Protein AF-0000000070552544 (afdb_homodimer)

Radius of gyration: 16.35 Å; Cα contacts (8 Å, |Δi|>4): 207; chains: 2; bounding box: 35×42×33 Å

Organism: Lachnospira eligens (strain ATCC 27750 / DSM 3376 / VPI C15-48 / C15-B4) (NCBI:txid515620)

Foldseek 3Di:
DDDDDDPVNVVVVVVVVVVVCVVCVPVVVVVCVDPVVHDDQQDKDKDWDDDVPDDIDIDMDGDHPVNSVVVVVVVVVVD/DDDDDDPVRVVVVVVVVVVVCVVCVPVVVVVCVDPVVHDDQQDKDKDWDDDVPDDIDIDMDGDHPVNSVVVVVVVVVVD

pLDDT: mean 87.69, std 12.43, range [42.19, 98.31]

Solvent-accessible surface area (backbone atoms only — not comparable to full-atom values): 8676 Å² total; per-residue (Å²): 112,63,47,65,43,52,63,67,54,48,52,51,48,54,50,39,49,50,51,47,43,72,74,35,49,68,40,49,53,50,51,45,56,51,54,71,76,44,82,46,66,56,18,35,42,36,43,35,41,28,46,76,94,49,76,70,47,72,48,58,46,69,40,43,64,68,52,52,52,40,52,52,50,54,54,59,62,72,104,112,61,44,66,45,52,62,68,57,48,52,50,47,52,51,39,49,50,50,46,43,71,75,34,50,67,40,49,53,49,52,45,54,50,54,72,75,45,82,47,68,56,18,34,42,36,42,36,43,30,46,76,95,49,75,71,46,73,47,58,47,68,40,44,64,68,52,52,52,40,51,53,52,54,54,59,63,73,103

Secondary structure (DSSP, 8-state):
------HHHHHHHHHHHHHHHHH-HHHHHHHHHHHHS---TT-EEEEEEE-TTS--EEEEEE--HHHHHHHHHHHHHT-/------HHHHHHHHHHHHHHHHH-HHHHHHHHHHHHS---TT-EEEEEEE-TTS--EEEEEEPPHHHHHHHHHHHHHT-

Nearest PDB structures (foldseek):
  3zqq-assembly1_C  TM=4.008E-01  e=4.626E+00  Bacillus phage SF6
  3zqp-assembly1_C  TM=4.027E-01  e=5.331E+00  Bacillus phage SF6
  3zqm-assembly1_H  TM=3.587E-01  e=7.078E+00  Bacillus phage SF6
  3zqm-assembly1_I  TM=3.090E-01  e=6.142E+00  Bacillus phage SF6
  3zqn-assembly1_I  TM=2.799E-01  e=6.142E+00  Bacillus phage SF6

Structure (mmCIF, N/CA/C/O backbone):
data_AF-0000000070552544-model_v1
#
loop_
_entity.id
_entity.type
_entity.pdbx_description
1 polymer 'Uncharacterized protein'
#
loop_
_atom_site.group_PDB
_atom_site.id
_atom_site.type_symbol
_atom_site.label_atom_id
_atom_site.label_alt_id
_atom_site.label_comp_id
_atom_site.label_asym_id
_atom_site.label_entity_id
_atom_site.label_seq_id
_atom_site.pdbx_PDB_ins_code
_atom_site.Cartn_x
_atom_site.Cartn_y
_atom_site.Cartn_z
_atom_site.occupancy
_atom_site.B_iso_or_equiv
_atom_site.auth_seq_id
_atom_site.auth_comp_id
_atom_site.auth_asym_id
_atom_site.auth_atom_id
_atom_site.pdbx_PDB_model_num
ATOM 1 N N . MET A 1 1 ? -5.648 16.188 14.875 1 42.19 1 MET A N 1
ATOM 2 C CA . MET A 1 1 ? -4.219 15.883 14.883 1 42.19 1 MET A CA 1
ATOM 3 C C . MET A 1 1 ? -3.611 16.109 13.5 1 42.19 1 MET A C 1
ATOM 5 O O . MET A 1 1 ? -4.156 15.641 12.5 1 42.19 1 MET A O 1
ATOM 9 N N . GLU A 1 2 ? -2.963 17.141 13.367 1 51.94 2 GLU A N 1
ATOM 10 C CA . GLU A 1 2 ? -2.326 17.547 12.117 1 51.94 2 GLU A CA 1
ATOM 11 C C . GLU A 1 2 ? -1.06 16.734 11.859 1 51.94 2 GLU A C 1
ATOM 13 O O . GLU A 1 2 ? -0.326 16.406 12.797 1 51.94 2 GLU A O 1
ATOM 18 N N . ILE A 1 3 ? -1.099 15.914 10.789 1 54.97 3 ILE A N 1
ATOM 19 C CA . ILE A 1 3 ? 0.193 15.352 10.414 1 54.97 3 ILE A CA 1
ATOM 20 C C . ILE A 1 3 ? 1.009 16.391 9.656 1 54.97 3 ILE A C 1
ATOM 22 O O . ILE A 1 3 ? 0.567 16.906 8.625 1 54.97 3 ILE A O 1
ATOM 26 N N . ILE A 1 4 ? 1.956 16.922 10.422 1 60.53 4 ILE A N 1
ATOM 27 C CA . ILE A 1 4 ? 2.85 17.922 9.852 1 60.53 4 ILE A CA 1
ATOM 28 C C . ILE A 1 4 ? 4.211 17.281 9.555 1 60.53 4 ILE A C 1
ATOM 30 O O . ILE A 1 4 ? 4.832 16.703 10.445 1 60.53 4 ILE A O 1
ATOM 34 N N . MET A 1 5 ? 4.426 17.219 8.195 1 66.5 5 MET A N 1
ATOM 35 C CA . MET A 1 5 ? 5.781 16.781 7.883 1 66.5 5 MET A CA 1
ATOM 36 C C . MET A 1 5 ? 6.73 17.953 7.73 1 66.5 5 MET A C 1
ATOM 38 O O . MET A 1 5 ? 6.395 18.953 7.078 1 66.5 5 MET A O 1
ATOM 42 N N . ASN A 1 6 ? 7.734 18.047 8.547 1 72.38 6 ASN A N 1
ATOM 43 C CA . ASN A 1 6 ? 8.742 19.078 8.375 1 72.38 6 ASN A CA 1
ATOM 44 C C . ASN A 1 6 ? 9.492 18.922 7.055 1 72.38 6 ASN A C 1
ATOM 46 O O . ASN A 1 6 ? 9.43 17.875 6.422 1 72.38 6 ASN A O 1
ATOM 50 N N . PRO A 1 7 ? 10.047 20 6.613 1 76.62 7 PRO A N 1
ATOM 51 C CA . PRO A 1 7 ? 10.711 20 5.305 1 76.62 7 PRO A CA 1
ATOM 52 C C . PRO A 1 7 ? 11.773 18.906 5.184 1 76.62 7 PRO A C 1
ATOM 54 O O . PRO A 1 7 ? 11.914 18.297 4.125 1 76.62 7 PRO A O 1
ATOM 57 N N . ALA A 1 8 ? 12.43 18.656 6.203 1 79.19 8 ALA A N 1
ATOM 58 C CA . ALA A 1 8 ? 13.477 17.641 6.16 1 79.19 8 ALA A CA 1
ATOM 59 C C . ALA A 1 8 ? 12.891 16.25 5.926 1 79.19 8 ALA A C 1
ATOM 61 O O . ALA A 1 8 ? 13.438 15.453 5.16 1 79.19 8 ALA A O 1
ATOM 62 N N . SER A 1 9 ? 11.781 16.031 6.531 1 76.25 9 SER A N 1
ATOM 63 C CA . SER A 1 9 ? 11.109 14.742 6.371 1 76.25 9 SER A CA 1
ATOM 64 C C . SER A 1 9 ? 10.562 14.578 4.957 1 76.25 9 SER A C 1
ATOM 66 O O . SER A 1 9 ? 10.617 13.492 4.387 1 76.25 9 SER A O 1
ATOM 68 N N . ILE A 1 10 ? 10.148 15.609 4.441 1 77.88 10 ILE A N 1
ATOM 69 C CA . ILE A 1 10 ? 9.602 15.57 3.092 1 77.88 10 ILE A CA 1
ATOM 70 C C . ILE A 1 10 ? 10.719 15.289 2.09 1 77.88 10 ILE A C 1
ATOM 72 O O . ILE A 1 10 ? 10.555 14.469 1.182 1 77.88 10 ILE A O 1
ATOM 76 N N . MET A 1 11 ? 11.836 15.953 2.295 1 84.56 11 MET A N 1
ATOM 77 C CA . MET A 1 11 ? 12.961 15.734 1.394 1 84.56 11 MET A CA 1
ATOM 78 C C . MET A 1 11 ? 13.438 14.289 1.466 1 84.56 11 MET A C 1
ATOM 80 O O . MET A 1 11 ? 13.758 13.68 0.44 1 84.56 11 MET A O 1
ATOM 84 N N . LYS A 1 12 ? 13.43 13.781 2.623 1 84.12 12 LYS A N 1
ATOM 85 C CA . LYS A 1 12 ? 13.844 12.391 2.812 1 84.12 12 LYS A CA 1
ATOM 86 C C . LYS A 1 12 ? 12.875 11.43 2.129 1 84.12 12 LYS A C 1
ATOM 88 O O . LYS A 1 12 ? 13.297 10.461 1.496 1 84.12 12 LYS A O 1
ATOM 93 N N . LEU A 1 13 ? 11.695 11.734 2.17 1 81.44 13 LEU A N 1
ATOM 94 C CA . LEU A 1 13 ? 10.672 10.906 1.537 1 81.44 13 LEU A CA 1
ATOM 95 C C . LEU A 1 13 ? 10.797 10.961 0.018 1 81.44 13 LEU A C 1
ATOM 97 O O . LEU A 1 13 ? 10.711 9.93 -0.653 1 81.44 13 LEU A O 1
ATOM 101 N N . MET A 1 14 ? 10.984 12.141 -0.445 1 85.31 14 MET A N 1
ATOM 102 C CA . MET A 1 14 ? 11.133 12.289 -1.89 1 85.31 14 MET A CA 1
ATOM 103 C C . MET A 1 14 ? 12.352 11.531 -2.396 1 85.31 14 MET A C 1
ATOM 105 O O . MET A 1 14 ? 12.297 10.875 -3.438 1 85.31 14 MET A O 1
ATOM 109 N N . SER A 1 15 ? 13.383 11.656 -1.64 1 90.19 15 SER A N 1
ATOM 110 C CA . SER A 1 15 ? 14.594 10.938 -2.008 1 90.19 15 SER A CA 1
ATOM 111 C C . SER A 1 15 ? 14.375 9.43 -1.974 1 90.19 15 SER A C 1
ATOM 113 O O . SER A 1 15 ? 14.82 8.711 -2.871 1 90.19 15 SER A O 1
ATOM 115 N N . ALA A 1 16 ? 13.805 9.016 -0.976 1 86.62 16 ALA A N 1
ATOM 116 C CA . ALA A 1 16 ? 13.531 7.586 -0.834 1 86.62 16 ALA A CA 1
ATOM 117 C C . ALA A 1 16 ? 12.578 7.098 -1.927 1 86.62 16 ALA A C 1
ATOM 119 O O . ALA A 1 16 ? 12.75 5.996 -2.455 1 86.62 16 ALA A O 1
ATOM 120 N N . LYS A 1 17 ? 11.656 7.852 -2.221 1 87.88 17 LYS A N 1
ATOM 121 C CA . LYS A 1 17 ? 10.727 7.523 -3.299 1 87.88 17 LYS A CA 1
ATOM 122 C C . LYS A 1 17 ? 11.453 7.414 -4.637 1 87.88 17 LYS A C 1
ATOM 124 O O . LYS A 1 17 ? 11.211 6.48 -5.406 1 87.88 17 LYS A O 1
ATOM 129 N N . ASN A 1 18 ? 12.297 8.375 -4.871 1 93.94 18 ASN A N 1
ATOM 130 C CA . ASN A 1 18 ? 13.07 8.336 -6.105 1 93.94 18 ASN A CA 1
ATOM 131 C C . ASN A 1 18 ? 13.961 7.094 -6.176 1 93.94 18 ASN A C 1
ATOM 133 O O . ASN A 1 18 ? 14.062 6.461 -7.223 1 93.94 18 ASN A O 1
ATOM 137 N N . LYS A 1 19 ? 14.555 6.805 -5.141 1 95.19 19 LYS A N 1
ATOM 138 C CA . LYS A 1 19 ? 15.391 5.613 -5.078 1 95.19 19 LYS A CA 1
ATOM 139 C C . LYS A 1 19 ? 14.57 4.348 -5.312 1 95.19 19 LYS A C 1
ATOM 141 O O . LYS A 1 19 ? 15 3.451 -6.043 1 95.19 19 LYS A O 1
ATOM 146 N N . PHE A 1 20 ? 13.414 4.305 -4.73 1 96.19 20 PHE A N 1
ATOM 147 C CA . PHE A 1 20 ? 12.523 3.174 -4.934 1 96.19 20 PHE A CA 1
ATOM 148 C C . PHE A 1 20 ? 12.156 3.027 -6.406 1 96.19 20 PHE A C 1
ATOM 150 O O . PHE A 1 20 ? 12.172 1.92 -6.949 1 96.19 20 PHE A O 1
ATOM 157 N N . GLN A 1 21 ? 11.891 4.074 -7.059 1 96.12 21 GLN A N 1
ATOM 158 C CA . GLN A 1 21 ? 11.531 4.07 -8.469 1 96.12 21 GLN A CA 1
ATOM 159 C C . GLN A 1 21 ? 12.688 3.59 -9.336 1 96.12 21 GLN A C 1
ATOM 161 O O . GLN A 1 21 ? 12.492 2.844 -10.297 1 96.12 21 GLN A O 1
ATOM 166 N N . LYS A 1 22 ? 13.828 4.027 -8.961 1 96.94 22 LYS A N 1
ATOM 167 C CA . LYS A 1 22 ? 15.023 3.613 -9.695 1 96.94 22 LYS A CA 1
ATOM 168 C C . LYS A 1 22 ? 15.297 2.123 -9.508 1 96.94 22 LYS A C 1
ATOM 170 O O . LYS A 1 22 ? 15.719 1.44 -10.445 1 96.94 22 LYS A O 1
ATOM 175 N N . ASN A 1 23 ? 15.016 1.684 -8.297 1 96.44 23 ASN A N 1
ATOM 176 C CA . ASN A 1 23 ? 15.258 0.28 -7.977 1 96.44 23 ASN A CA 1
ATOM 177 C C . ASN A 1 23 ? 14.227 -0.628 -8.648 1 96.44 23 ASN A C 1
ATOM 179 O O . ASN A 1 23 ? 14.523 -1.781 -8.961 1 96.44 23 ASN A O 1
ATOM 183 N N . HIS A 1 24 ? 13.008 -0.163 -8.789 1 97.94 24 HIS A N 1
ATOM 184 C CA . HIS A 1 24 ? 11.898 -1.021 -9.195 1 97.94 24 HIS A CA 1
ATOM 185 C C . HIS A 1 24 ? 11.062 -0.365 -10.289 1 97.94 24 HIS A C 1
ATOM 187 O O . HIS A 1 24 ? 9.859 -0.169 -10.117 1 97.94 24 HIS A O 1
ATOM 193 N N . PRO A 1 25 ? 11.562 -0.088 -11.391 1 96.94 25 PRO A N 1
ATOM 194 C CA . PRO A 1 25 ? 10.836 0.616 -12.445 1 96.94 25 PRO A CA 1
ATOM 195 C C . PRO A 1 25 ? 9.641 -0.182 -12.977 1 96.94 25 PRO A C 1
ATOM 197 O O . PRO A 1 25 ? 8.594 0.393 -13.273 1 96.94 25 PRO A O 1
ATOM 200 N N . LYS A 1 26 ? 9.828 -1.44 -13.078 1 97 26 LYS A N 1
ATOM 201 C CA . LYS A 1 26 ? 8.727 -2.264 -13.578 1 97 26 LYS A CA 1
ATOM 202 C C . LYS A 1 26 ? 7.562 -2.285 -12.594 1 97 26 LYS A C 1
ATOM 204 O O . LYS A 1 26 ? 6.398 -2.248 -13.008 1 97 26 LYS A O 1
ATOM 209 N N . PHE A 1 27 ? 7.887 -2.326 -11.375 1 97.38 27 PHE A N 1
ATOM 210 C CA . PHE A 1 27 ? 6.84 -2.354 -10.359 1 97.38 27 PHE A CA 1
ATOM 211 C C . PHE A 1 27 ? 6.121 -1.012 -10.289 1 97.38 27 PHE A C 1
ATOM 213 O O . PHE A 1 27 ? 4.898 -0.964 -10.133 1 97.38 27 PHE A O 1
ATOM 220 N N . VAL A 1 28 ? 6.824 0.026 -10.414 1 95.75 28 VAL A N 1
ATOM 221 C CA . VAL A 1 28 ? 6.223 1.356 -10.422 1 95.75 28 VAL A CA 1
ATOM 222 C C . VAL A 1 28 ? 5.289 1.498 -11.617 1 95.75 28 VAL A C 1
ATOM 224 O O . VAL A 1 28 ? 4.176 2.014 -11.484 1 95.75 28 VAL A O 1
ATOM 227 N N . ALA A 1 29 ? 5.723 1.072 -12.75 1 95.12 29 ALA A N 1
ATOM 228 C CA . ALA A 1 29 ? 4.879 1.103 -13.945 1 95.12 29 ALA A CA 1
ATOM 229 C C . ALA A 1 29 ? 3.594 0.306 -13.727 1 95.12 29 ALA A C 1
ATOM 231 O O . ALA A 1 29 ? 2.516 0.729 -14.148 1 95.12 29 ALA A O 1
ATOM 232 N N . PHE A 1 30 ? 3.789 -0.856 -13.086 1 96.12 30 PHE A N 1
ATOM 233 C CA . PHE A 1 30 ? 2.65 -1.702 -12.758 1 96.12 30 PHE A CA 1
ATOM 234 C C . PHE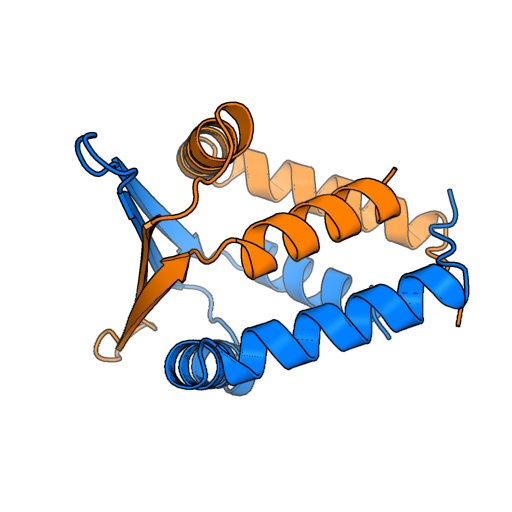 A 1 30 ? 1.67 -0.959 -11.852 1 96.12 30 PHE A C 1
ATOM 236 O O . PHE A 1 30 ? 0.465 -0.952 -12.117 1 96.12 30 PHE A O 1
ATOM 243 N N . LEU A 1 31 ? 2.184 -0.343 -10.781 1 93.56 31 LEU A N 1
ATOM 244 C CA . LEU A 1 31 ? 1.319 0.408 -9.875 1 93.56 31 LEU A CA 1
ATOM 245 C C . LEU A 1 31 ? 0.595 1.525 -10.617 1 93.56 31 LEU A C 1
ATOM 247 O O . LEU A 1 31 ? -0.602 1.739 -10.414 1 93.56 31 LEU A O 1
ATOM 251 N N . ASN A 1 32 ? 1.264 2.227 -11.453 1 92.31 32 ASN A N 1
ATOM 252 C CA . ASN A 1 32 ? 0.67 3.309 -12.227 1 92.31 32 ASN A CA 1
ATOM 253 C C . ASN A 1 32 ? -0.458 2.803 -13.125 1 92.31 32 ASN A C 1
ATOM 255 O O . ASN A 1 32 ? -1.493 3.459 -13.258 1 92.31 32 ASN A O 1
ATOM 259 N N . ARG A 1 33 ? -0.258 1.749 -13.734 1 91.56 33 ARG A N 1
ATOM 260 C CA . ARG A 1 33 ? -1.286 1.162 -14.586 1 91.56 33 ARG A CA 1
ATOM 261 C C . ARG A 1 33 ? -2.533 0.811 -13.781 1 91.56 33 ARG A C 1
ATOM 263 O O . ARG A 1 33 ? -3.652 1.108 -14.203 1 91.56 33 ARG A O 1
ATOM 270 N N . CYS A 1 34 ? -2.33 0.242 -12.617 1 89.38 34 CYS A N 1
ATOM 271 C CA . CYS A 1 34 ? -3.441 -0.163 -11.758 1 89.38 34 CYS A CA 1
ATOM 272 C C . CYS A 1 34 ? -4.227 1.05 -11.273 1 89.38 34 CYS A C 1
ATOM 274 O O . CYS A 1 34 ? -5.453 1.013 -11.203 1 89.38 34 CYS A O 1
ATOM 276 N N . PHE A 1 35 ? -3.43 2.123 -10.992 1 82.12 35 PHE A N 1
ATOM 277 C CA . PHE A 1 35 ? -4.078 3.275 -10.375 1 82.12 35 PHE A CA 1
ATOM 278 C C . PHE A 1 35 ? -4.555 4.258 -11.438 1 82.12 35 PHE A C 1
ATOM 280 O O . PHE A 1 35 ? -5.488 5.027 -11.211 1 82.12 35 PHE A O 1
ATOM 287 N N . ALA A 1 36 ? -3.869 4.363 -12.617 1 80 36 ALA A N 1
ATOM 288 C CA . ALA A 1 36 ? -4.25 5.281 -13.688 1 80 36 ALA A CA 1
ATOM 289 C C . ALA A 1 36 ? -5.676 5.008 -14.156 1 80 36 ALA A C 1
ATOM 291 O O . ALA A 1 36 ? -6.457 5.938 -14.367 1 80 36 ALA A O 1
ATOM 292 N N . GLY A 1 37 ? -6.004 3.766 -14.391 1 75 37 GLY A N 1
ATOM 293 C CA . GLY A 1 37 ? -7.359 3.439 -14.805 1 75 37 GLY A CA 1
ATOM 294 C C . GLY A 1 37 ? -8.336 3.377 -13.648 1 75 37 GLY A C 1
ATOM 295 O O . GLY A 1 37 ? -9.555 3.305 -13.859 1 75 37 GLY A O 1
ATOM 296 N N . GLY A 1 38 ? -7.75 3.479 -12.43 1 77.19 38 GLY A N 1
ATOM 297 C CA . GLY A 1 38 ? -8.547 3.375 -11.219 1 77.19 38 GLY A CA 1
ATOM 298 C C . GLY A 1 38 ? -8.938 1.947 -10.883 1 77.19 38 GLY A C 1
ATOM 299 O O . GLY A 1 38 ? -9.133 1.123 -11.781 1 77.19 38 GLY A O 1
ATOM 300 N N . LEU A 1 39 ? -8.914 1.616 -9.609 1 87.38 39 LEU A N 1
ATOM 301 C CA . LEU A 1 39 ? -9.492 0.364 -9.133 1 87.38 39 LEU A CA 1
ATOM 302 C C . LEU A 1 39 ? -11.008 0.381 -9.273 1 87.38 39 LEU A C 1
ATOM 304 O O . LEU A 1 39 ? -11.633 1.438 -9.156 1 87.38 39 LEU A O 1
ATOM 308 N N . LYS A 1 40 ? -11.555 -0.775 -9.688 1 93.69 40 LYS A N 1
ATOM 309 C CA . LYS A 1 40 ? -13 -0.904 -9.828 1 93.69 40 LYS A CA 1
ATOM 310 C C . LYS A 1 40 ? -13.578 -1.858 -8.789 1 93.69 40 LYS A C 1
ATOM 312 O O . LYS A 1 40 ? -12.891 -2.777 -8.336 1 93.69 40 LYS A O 1
ATOM 317 N N . GLU A 1 41 ? -14.75 -1.468 -8.477 1 96 41 GLU A N 1
ATOM 318 C CA . GLU A 1 41 ? -15.438 -2.453 -7.652 1 96 41 GLU A CA 1
ATOM 319 C C . GLU A 1 41 ? -15.398 -3.836 -8.297 1 96 41 GLU A C 1
ATOM 321 O O . GLU A 1 41 ? -15.609 -3.975 -9.5 1 96 41 GLU A O 1
ATOM 326 N N . GLY A 1 42 ? -15.07 -4.832 -7.578 1 97.44 42 GLY A N 1
ATOM 327 C CA . GLY A 1 42 ? -14.984 -6.191 -8.078 1 97.44 42 GLY A CA 1
ATOM 328 C C . GLY A 1 42 ? -13.578 -6.59 -8.484 1 97.44 42 GLY A C 1
ATOM 329 O O . GLY A 1 42 ? -13.312 -7.758 -8.766 1 97.44 42 GLY A O 1
ATOM 330 N N . THR A 1 43 ? -12.672 -5.68 -8.555 1 97.31 43 THR A N 1
ATOM 331 C CA . THR A 1 43 ? -11.273 -5.996 -8.797 1 97.31 43 THR A CA 1
ATOM 332 C C . THR A 1 43 ? -10.75 -6.965 -7.734 1 97.31 43 THR A C 1
ATOM 334 O O . THR A 1 43 ? -11.047 -6.809 -6.551 1 97.31 43 THR A O 1
ATOM 337 N N . ILE A 1 44 ? -9.977 -7.938 -8.203 1 98 44 ILE A N 1
ATOM 338 C CA . ILE A 1 44 ? -9.328 -8.867 -7.281 1 98 44 ILE A CA 1
ATOM 339 C C . ILE A 1 44 ? -7.84 -8.531 -7.176 1 98 44 ILE A C 1
ATOM 341 O O . ILE A 1 44 ? -7.152 -8.391 -8.188 1 98 44 ILE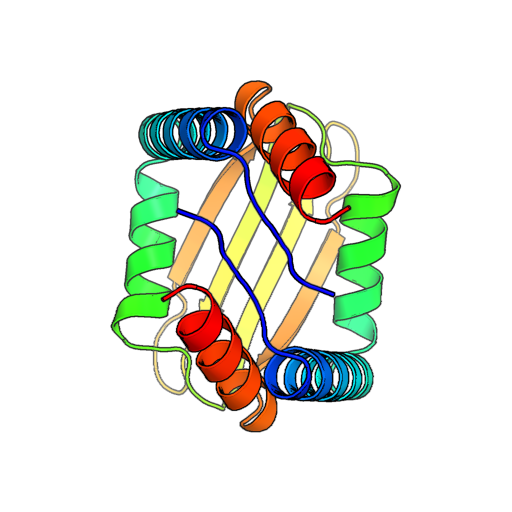 A O 1
ATOM 345 N N . ILE A 1 45 ? -7.414 -8.367 -5.898 1 97.69 45 ILE A N 1
ATOM 346 C CA . ILE A 1 45 ? -5.996 -8.156 -5.625 1 97.69 45 ILE A CA 1
ATOM 347 C C . ILE A 1 45 ? -5.445 -9.336 -4.812 1 97.69 45 ILE A C 1
ATOM 349 O O . ILE A 1 45 ? -5.977 -9.664 -3.75 1 97.69 45 ILE A O 1
ATOM 353 N N . GLU A 1 46 ? -4.5 -9.938 -5.324 1 98.31 46 GLU A N 1
ATOM 354 C CA . GLU A 1 46 ? -3.789 -11.008 -4.625 1 98.31 46 GLU A CA 1
ATOM 355 C C . GLU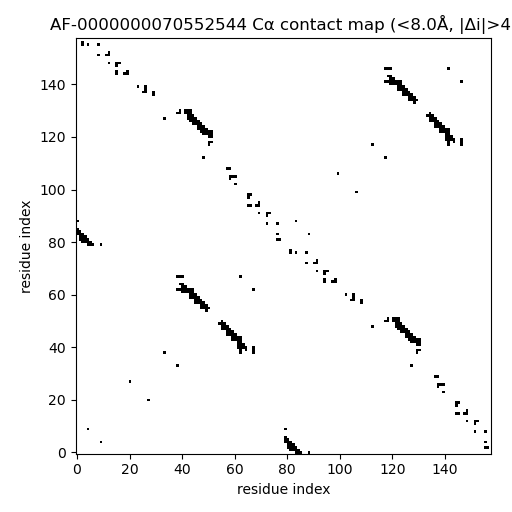 A 1 46 ? -2.348 -10.602 -4.324 1 98.31 46 GLU A C 1
ATOM 357 O O . GLU A 1 46 ? -1.652 -10.07 -5.191 1 98.31 46 GLU A O 1
ATOM 362 N N . ILE A 1 47 ? -1.901 -10.867 -3.115 1 98.12 47 ILE A N 1
ATOM 363 C CA . ILE A 1 47 ? -0.534 -10.555 -2.713 1 98.12 47 ILE A CA 1
ATOM 364 C C . ILE A 1 47 ? 0.129 -11.797 -2.125 1 98.12 47 ILE A C 1
ATOM 366 O O . ILE A 1 47 ? -0.455 -12.477 -1.278 1 98.12 47 ILE A O 1
ATOM 370 N N . THR A 1 48 ? 1.241 -12.109 -2.559 1 98.19 48 THR A N 1
ATOM 371 C CA . THR A 1 48 ? 2.076 -13.164 -2.004 1 98.19 48 THR A CA 1
ATOM 372 C C . THR A 1 48 ? 3.391 -12.602 -1.477 1 98.19 48 THR A C 1
ATOM 374 O O . THR A 1 48 ? 4.066 -11.836 -2.17 1 98.19 48 THR A O 1
ATOM 377 N N . VAL A 1 49 ? 3.746 -12.93 -0.295 1 97.56 49 VAL A N 1
ATOM 378 C CA . VAL A 1 49 ? 4.977 -12.477 0.35 1 97.56 49 VAL A CA 1
ATOM 379 C C . VAL A 1 49 ? 5.84 -13.68 0.719 1 97.56 49 VAL A C 1
ATOM 381 O O . VAL A 1 49 ? 5.359 -14.625 1.353 1 97.56 49 VAL A O 1
ATOM 384 N N . THR A 1 50 ? 6.992 -13.625 0.311 1 97.31 50 THR A N 1
ATOM 385 C CA . THR A 1 50 ? 7.945 -14.688 0.63 1 97.31 50 THR A CA 1
ATOM 386 C C . THR A 1 50 ? 9.195 -14.109 1.288 1 97.31 50 THR A C 1
ATOM 388 O O . THR A 1 50 ? 10.047 -13.523 0.611 1 97.31 50 THR A O 1
ATOM 391 N N . ASN A 1 51 ? 9.32 -14.32 2.564 1 95.31 51 ASN A N 1
ATOM 392 C CA . ASN A 1 51 ? 10.555 -13.969 3.25 1 95.31 51 ASN A CA 1
ATOM 393 C C . ASN A 1 51 ? 11.664 -14.984 2.963 1 95.31 51 ASN A C 1
ATOM 395 O O . ASN A 1 51 ? 11.391 -16.172 2.76 1 95.31 51 ASN A O 1
ATOM 399 N N . PRO A 1 52 ? 12.867 -14.43 2.936 1 95.62 52 PRO A N 1
ATOM 400 C CA . PRO A 1 52 ? 13.961 -15.383 2.715 1 95.62 52 PRO A CA 1
ATOM 401 C C . PRO A 1 52 ? 13.898 -16.578 3.664 1 95.62 52 PRO A C 1
ATOM 403 O O . PRO A 1 52 ? 13.82 -16.406 4.883 1 95.62 52 PRO A O 1
ATOM 406 N N . GLY A 1 53 ? 13.836 -17.797 3.104 1 95.19 53 GLY A N 1
ATOM 407 C CA . GLY A 1 53 ? 13.891 -19.016 3.889 1 95.19 53 GLY A CA 1
ATOM 408 C C . GLY A 1 53 ? 12.531 -19.438 4.422 1 95.19 53 GLY A C 1
ATOM 409 O O . GLY A 1 53 ? 12.43 -20.391 5.195 1 95.19 53 GLY A O 1
ATOM 410 N N . GLU A 1 54 ? 11.516 -18.734 4.191 1 95.31 54 GLU A N 1
ATOM 411 C CA . GLU A 1 54 ? 10.18 -19.047 4.684 1 95.31 54 GLU A CA 1
ATOM 412 C C . GLU A 1 54 ? 9.242 -19.422 3.539 1 95.31 54 GLU A C 1
ATOM 414 O O . GLU A 1 54 ? 9.539 -19.156 2.373 1 95.31 54 GLU A O 1
ATOM 419 N N . ALA A 1 55 ? 8.266 -20.172 3.842 1 96.44 55 ALA A N 1
ATOM 420 C CA . ALA A 1 55 ? 7.227 -20.469 2.863 1 96.44 55 ALA A CA 1
ATOM 421 C C . ALA A 1 55 ? 6.438 -19.219 2.502 1 96.44 55 ALA A C 1
ATOM 423 O O . ALA A 1 55 ? 6.262 -18.328 3.336 1 96.44 55 ALA A O 1
ATOM 424 N N . PRO A 1 56 ? 5.953 -19.109 1.315 1 97.19 56 PRO A N 1
ATOM 425 C CA . PRO A 1 56 ? 5.125 -17.953 0.944 1 97.19 56 PRO A CA 1
ATOM 426 C C . PRO A 1 56 ? 3.799 -17.922 1.702 1 97.19 56 PRO A C 1
ATOM 428 O O . PRO A 1 56 ? 3.236 -18.969 2.029 1 97.19 56 PRO A O 1
ATOM 431 N N . ILE A 1 57 ? 3.404 -16.781 1.942 1 95.94 57 ILE A N 1
ATOM 432 C CA . ILE A 1 57 ? 2.047 -16.562 2.424 1 95.94 57 ILE A CA 1
ATOM 433 C C . ILE A 1 57 ? 1.28 -15.695 1.421 1 95.94 57 ILE A C 1
ATOM 435 O O . ILE A 1 57 ? 1.854 -14.805 0.796 1 95.94 57 ILE A O 1
ATOM 439 N N . THR A 1 58 ? -0.045 -15.922 1.324 1 97.69 58 THR A N 1
ATOM 440 C CA . THR A 1 58 ? -0.858 -15.266 0.308 1 97.69 58 THR A CA 1
ATOM 441 C C . THR A 1 58 ? -2.215 -14.859 0.879 1 97.69 58 THR A C 1
ATOM 443 O O . THR A 1 58 ? -2.758 -15.547 1.747 1 97.69 58 THR A O 1
ATOM 446 N N . SER A 1 59 ? -2.709 -13.805 0.452 1 98.06 59 SER A N 1
ATOM 447 C CA . SER A 1 59 ? -4.078 -13.375 0.715 1 98.06 59 SER A CA 1
ATOM 448 C C . SER A 1 59 ? -4.656 -12.617 -0.475 1 98.06 59 SER A C 1
ATOM 450 O O . SER A 1 59 ? -3.938 -12.297 -1.426 1 98.06 59 SER A O 1
ATOM 452 N N . ASN A 1 60 ? -5.91 -12.383 -0.435 1 97.94 60 ASN A N 1
ATOM 453 C CA . ASN A 1 60 ? -6.555 -11.641 -1.51 1 97.94 60 ASN A CA 1
ATOM 454 C C . ASN A 1 60 ? -7.758 -10.852 -1 1 97.94 60 ASN A C 1
ATOM 456 O O . ASN A 1 60 ? -8.258 -11.109 0.096 1 97.94 60 ASN A O 1
ATOM 460 N N . ILE A 1 61 ? -8.086 -9.906 -1.767 1 97.38 61 ILE A N 1
ATOM 461 C CA . ILE A 1 61 ? -9.305 -9.148 -1.492 1 97.38 61 ILE A CA 1
ATOM 462 C C . ILE A 1 61 ? -10.07 -8.914 -2.793 1 97.38 61 ILE A C 1
ATOM 464 O O . ILE A 1 61 ? -9.477 -8.875 -3.871 1 97.38 61 ILE A O 1
ATOM 468 N N . LYS A 1 62 ? -11.336 -8.898 -2.639 1 98 62 LYS A N 1
ATOM 469 C CA . LYS A 1 62 ? -12.195 -8.328 -3.668 1 98 62 LYS A CA 1
ATOM 470 C C . LYS A 1 62 ? -12.586 -6.891 -3.322 1 98 62 LYS A C 1
ATOM 472 O O . LYS A 1 62 ? -13.211 -6.645 -2.285 1 98 62 LYS A O 1
ATOM 477 N N . VAL A 1 63 ? -12.266 -5.926 -4.105 1 96.94 63 VAL A N 1
ATOM 478 C CA . VAL A 1 63 ? -12.461 -4.504 -3.842 1 96.94 63 VAL A CA 1
ATOM 479 C C . VAL A 1 63 ? -13.961 -4.191 -3.789 1 96.94 63 VAL A C 1
ATOM 481 O O . VAL A 1 63 ? -14.711 -4.578 -4.684 1 96.94 63 VAL A O 1
ATOM 484 N N . GLN A 1 64 ? -14.336 -3.527 -2.758 1 97.25 64 GLN A N 1
ATOM 485 C CA . GLN A 1 64 ? -15.711 -3.07 -2.59 1 97.25 64 GLN A CA 1
ATOM 486 C C . GLN A 1 64 ? -15.836 -1.574 -2.865 1 97.25 64 GLN A C 1
ATOM 488 O O . GLN A 1 64 ? -14.828 -0.858 -2.883 1 97.25 64 GLN A O 1
ATOM 493 N N . GLN A 1 65 ? -17.047 -1.125 -3.07 1 95.06 65 GLN A N 1
ATOM 494 C CA . GLN A 1 65 ? -17.297 0.292 -3.328 1 95.06 65 GLN A CA 1
ATOM 495 C C . GLN A 1 65 ? -16.766 1.154 -2.186 1 95.06 65 GLN A C 1
ATOM 497 O O . GLN A 1 65 ? -16.203 2.232 -2.418 1 95.06 65 GLN A O 1
ATOM 502 N N . SER A 1 66 ? -16.984 0.66 -1.017 1 94.62 66 SER A N 1
ATOM 503 C CA . SER A 1 66 ? -16.516 1.408 0.148 1 94.62 66 SER A CA 1
ATOM 504 C C . SER A 1 66 ? -14.992 1.539 0.153 1 94.62 66 SER A C 1
ATOM 506 O O . SER A 1 66 ? -14.453 2.514 0.68 1 94.62 66 SER A O 1
ATOM 508 N N . ASP A 1 67 ? -14.289 0.56 -0.364 1 94.06 67 ASP A N 1
ATOM 509 C CA . ASP A 1 67 ? -12.836 0.643 -0.452 1 94.06 67 ASP A CA 1
ATOM 510 C C . ASP A 1 67 ? -12.406 1.756 -1.405 1 94.06 67 ASP A C 1
ATOM 512 O O . ASP A 1 67 ? -11.422 2.447 -1.154 1 94.06 67 ASP A O 1
ATOM 516 N N . LEU A 1 68 ? -13.125 1.895 -2.482 1 92.5 68 LEU A N 1
ATOM 517 C CA . LEU A 1 68 ? -12.828 2.939 -3.455 1 92.5 68 LEU A CA 1
ATOM 518 C C . LEU A 1 68 ? -13.039 4.324 -2.848 1 92.5 68 LEU A C 1
ATOM 520 O O . LEU A 1 68 ? -12.273 5.254 -3.133 1 92.5 68 LEU A O 1
ATOM 524 N N . GLU A 1 69 ? -14.039 4.445 -2.064 1 87.62 69 GLU A N 1
ATOM 525 C CA . GLU A 1 69 ? -14.297 5.699 -1.366 1 87.62 69 GLU A CA 1
ATOM 526 C C . GLU A 1 69 ? -13.148 6.055 -0.425 1 87.62 69 GLU A C 1
ATOM 528 O O . GLU A 1 69 ? -12.75 7.219 -0.338 1 87.62 69 GLU A O 1
ATOM 533 N N . LEU A 1 70 ? -12.664 5.062 0.27 1 87.69 70 LEU A N 1
ATOM 534 C CA . LEU A 1 70 ? -11.508 5.258 1.144 1 87.69 70 LEU A CA 1
ATOM 535 C C . LEU A 1 70 ? -10.305 5.738 0.349 1 87.69 70 LEU A C 1
ATOM 537 O O . LEU A 1 70 ? -9.633 6.695 0.747 1 87.69 70 LEU A O 1
ATOM 541 N N . LEU A 1 71 ? -10.102 5.078 -0.758 1 86.38 71 LEU A N 1
ATOM 542 C CA . LEU A 1 71 ? -8.961 5.449 -1.595 1 86.38 71 LEU A CA 1
ATOM 543 C C . LEU A 1 71 ? -9.102 6.887 -2.086 1 86.38 71 LEU A C 1
ATOM 545 O O . LEU A 1 71 ? -8.117 7.625 -2.135 1 86.38 71 LEU A O 1
ATOM 549 N N . GLU A 1 72 ? -10.281 7.301 -2.461 1 84.25 72 GLU A N 1
ATOM 550 C CA . GLU A 1 72 ? -10.539 8.664 -2.92 1 84.25 72 GLU A CA 1
ATOM 551 C C . GLU A 1 72 ? -10.281 9.672 -1.808 1 84.25 72 GLU A C 1
ATOM 553 O O . GLU A 1 72 ? -9.727 10.75 -2.053 1 84.25 72 GLU A O 1
ATOM 558 N N . GLU A 1 73 ? -10.586 9.32 -0.593 1 80 73 GLU A N 1
ATOM 559 C CA . GLU A 1 73 ? -10.352 10.195 0.55 1 80 73 GLU A CA 1
ATOM 560 C C . GLU A 1 73 ? -8.852 10.367 0.809 1 80 73 GLU A C 1
ATOM 562 O O . GLU A 1 73 ? -8.391 11.484 1.065 1 80 73 GLU A O 1
ATOM 567 N N . LEU A 1 74 ? -8.156 9.227 0.729 1 78.19 74 LEU A N 1
ATOM 568 C CA . LEU A 1 74 ? -6.711 9.25 0.934 1 78.19 74 LEU A CA 1
ATOM 569 C C . LEU A 1 74 ? -6.027 10.117 -0.116 1 78.19 74 LEU A C 1
ATOM 571 O O . LEU A 1 74 ? -5.105 10.875 0.201 1 78.19 74 LEU A O 1
ATOM 575 N N . LYS A 1 75 ? -6.531 10.047 -1.287 1 77.88 75 LYS A N 1
ATOM 576 C CA . LYS A 1 75 ? -5.98 10.852 -2.375 1 77.88 75 LYS A CA 1
ATOM 577 C C . LYS A 1 75 ? -6.215 12.344 -2.131 1 77.88 75 LYS A C 1
ATOM 579 O O . LYS A 1 75 ? -5.34 13.164 -2.4 1 77.88 75 LYS A O 1
ATOM 584 N N . GLU A 1 76 ? -7.32 12.625 -1.57 1 73.38 76 GLU A N 1
ATOM 585 C CA . GLU A 1 76 ? -7.691 14.016 -1.328 1 73.38 76 GLU A CA 1
ATOM 586 C C . GLU A 1 76 ? -6.867 14.617 -0.195 1 73.38 76 GLU A C 1
ATOM 588 O O . GLU A 1 76 ? -6.543 15.805 -0.221 1 73.38 76 GLU A O 1
ATOM 593 N N . MET A 1 77 ? -6.441 13.781 0.726 1 70.25 77 MET A N 1
ATOM 594 C CA . MET A 1 77 ? -5.645 14.242 1.858 1 70.25 77 MET A CA 1
ATOM 595 C C . MET A 1 77 ? -4.211 14.531 1.431 1 70.25 77 MET A C 1
ATOM 597 O O . MET A 1 77 ? -3.523 15.344 2.059 1 70.25 77 MET A O 1
ATOM 601 N N . GLY A 1 78 ? -3.824 13.758 0.487 1 63.22 78 GLY A N 1
ATOM 602 C CA . GLY A 1 78 ? -2.463 13.969 0.015 1 63.22 78 GLY A CA 1
ATOM 603 C C . GLY A 1 78 ? -2.322 15.172 -0.897 1 63.22 78 GLY A C 1
ATOM 604 O O . GLY A 1 78 ? -1.208 15.562 -1.249 1 63.22 78 GLY A O 1
ATOM 605 N N . ARG A 1 79 ? -3.385 15.758 -1.274 1 59.56 79 ARG A N 1
ATOM 606 C CA . ARG A 1 79 ? -3.346 16.984 -2.074 1 59.56 79 ARG A CA 1
ATOM 607 C C . ARG A 1 79 ? -3.207 18.203 -1.188 1 59.56 79 ARG A C 1
ATOM 609 O O . ARG A 1 79 ? -2.461 19.141 -1.516 1 59.56 79 ARG A O 1
ATOM 616 N N . MET B 1 1 ? 6.008 21.797 3.08 1 42.34 1 MET B N 1
ATOM 617 C CA . MET B 1 1 ? 4.578 21.609 2.842 1 42.34 1 MET B CA 1
ATOM 618 C C . MET B 1 1 ? 3.969 20.672 3.881 1 42.34 1 MET B C 1
ATOM 620 O O . MET B 1 1 ? 4.504 19.594 4.145 1 42.34 1 MET B O 1
ATOM 624 N N . GLU B 1 2 ? 3.334 21.219 4.781 1 52.06 2 GLU B N 1
ATOM 625 C CA . GLU B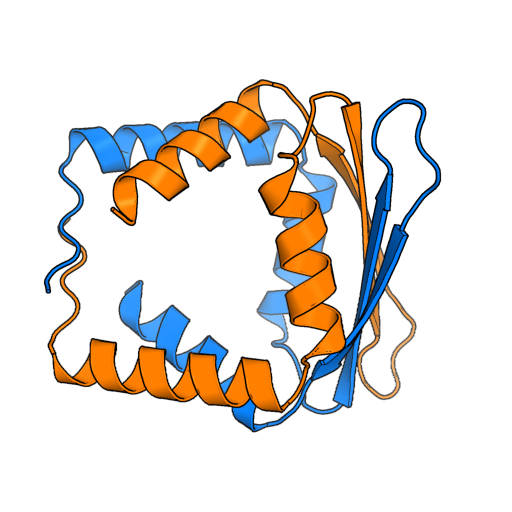 1 2 ? 2.699 20.5 5.883 1 52.06 2 GLU B CA 1
ATOM 626 C C . GLU B 1 2 ? 1.422 19.812 5.422 1 52.06 2 GLU B C 1
ATOM 628 O O . GLU B 1 2 ? 0.69 20.328 4.578 1 52.06 2 GLU B O 1
ATOM 633 N N . ILE B 1 3 ? 1.43 18.453 5.465 1 54.94 3 ILE B N 1
ATOM 634 C CA . ILE B 1 3 ? 0.129 17.828 5.277 1 54.94 3 ILE B CA 1
ATOM 635 C C . ILE B 1 3 ? -0.678 17.906 6.574 1 54.94 3 ILE B C 1
ATOM 637 O O . ILE B 1 3 ? -0.235 17.438 7.621 1 54.94 3 ILE B O 1
ATOM 641 N N . ILE B 1 4 ? -1.604 18.859 6.48 1 60.78 4 ILE B N 1
ATOM 642 C CA . ILE B 1 4 ? -2.49 19.047 7.621 1 60.78 4 ILE B CA 1
ATOM 643 C C . ILE B 1 4 ? -3.859 18.453 7.324 1 60.78 4 ILE B C 1
ATOM 645 O O . ILE B 1 4 ? -4.488 18.781 6.32 1 60.78 4 ILE B O 1
ATOM 649 N N . MET B 1 5 ? -4.102 17.344 8.125 1 66.19 5 MET B N 1
ATOM 650 C CA . MET B 1 5 ? -5.457 16.828 7.973 1 66.19 5 MET B CA 1
ATOM 651 C C . MET B 1 5 ? -6.398 17.469 8.992 1 66.19 5 MET B C 1
ATOM 653 O O . MET B 1 5 ? -6.059 17.578 10.172 1 66.19 5 MET B O 1
ATOM 657 N N . ASN B 1 6 ? -7.398 18.141 8.555 1 72.5 6 ASN B N 1
ATOM 658 C CA . ASN B 1 6 ? -8.406 18.672 9.477 1 72.5 6 ASN B CA 1
ATOM 659 C C . ASN B 1 6 ? -9.156 17.547 10.188 1 72.5 6 ASN B C 1
ATOM 661 O O . ASN B 1 6 ? -9.094 16.391 9.766 1 72.5 6 ASN B O 1
ATOM 665 N N . PRO B 1 7 ? -9.719 17.875 11.289 1 76.62 7 PRO B N 1
ATOM 666 C CA . PRO B 1 7 ? -10.383 16.859 12.109 1 76.62 7 PRO B CA 1
ATOM 667 C C . PRO B 1 7 ? -11.438 16.078 11.336 1 76.62 7 PRO B C 1
ATOM 669 O O . PRO B 1 7 ? -11.578 14.867 11.523 1 76.62 7 PRO B O 1
ATOM 672 N N . ALA B 1 8 ? -12.117 16.703 10.484 1 79 8 ALA B N 1
ATOM 673 C CA . ALA B 1 8 ? -13.156 16.031 9.719 1 79 8 ALA B CA 1
ATOM 674 C C . ALA B 1 8 ? -12.562 14.977 8.789 1 79 8 ALA B C 1
ATOM 676 O O . ALA B 1 8 ? -13.109 13.875 8.641 1 79 8 ALA B O 1
ATOM 677 N N . SER B 1 9 ? -11.453 15.305 8.25 1 76.06 9 SER B N 1
ATOM 678 C CA . SER B 1 9 ? -10.781 14.375 7.355 1 76.06 9 SER B CA 1
ATOM 679 C C . SER B 1 9 ? -10.227 13.172 8.117 1 76.06 9 SER B C 1
ATOM 681 O O . SER B 1 9 ? -10.281 12.047 7.629 1 76.06 9 SER B O 1
ATOM 683 N N . ILE B 1 10 ? -9.805 13.438 9.234 1 77.81 10 ILE B N 1
ATOM 684 C CA . ILE B 1 10 ? -9.266 12.359 10.062 1 77.81 10 ILE B CA 1
ATOM 685 C C . ILE B 1 10 ? -10.383 11.406 10.461 1 77.81 10 ILE B C 1
ATOM 687 O O . ILE B 1 10 ? -10.219 10.18 10.398 1 77.81 10 ILE B O 1
ATOM 691 N N . MET B 1 11 ? -11.516 11.969 10.859 1 84.5 11 MET B N 1
ATOM 692 C CA . MET B 1 11 ? -12.641 11.133 11.242 1 84.5 11 MET B CA 1
ATOM 693 C C . MET B 1 11 ? -13.109 10.273 10.07 1 84.5 11 MET B C 1
ATOM 695 O O . MET B 1 11 ? -13.43 9.102 10.242 1 84.5 11 MET B O 1
ATOM 699 N N . LYS B 1 12 ? -13.102 10.844 8.945 1 84.06 12 LYS B N 1
ATOM 700 C CA . LYS B 1 12 ? -13.508 10.117 7.75 1 84.06 12 LYS B CA 1
ATOM 701 C C . LYS B 1 12 ? -12.539 8.984 7.434 1 84.06 12 LYS B C 1
ATOM 703 O O . LYS B 1 12 ? -12.961 7.883 7.07 1 84.06 12 LYS B O 1
ATOM 708 N N . LEU B 1 13 ? -11.352 9.211 7.641 1 81.31 13 LEU B N 1
ATOM 709 C CA . LEU B 1 13 ? -10.328 8.195 7.398 1 81.31 13 LEU B CA 1
ATOM 710 C C . LEU B 1 13 ? -10.453 7.047 8.391 1 81.31 13 LEU B C 1
ATOM 712 O O . LEU B 1 13 ? -10.375 5.879 8.008 1 81.31 13 LEU B O 1
ATOM 716 N N . MET B 1 14 ? -10.656 7.434 9.594 1 85.19 14 MET B N 1
ATOM 717 C CA . MET B 1 14 ? -10.805 6.406 10.625 1 85.19 14 MET B CA 1
ATOM 718 C C . MET B 1 14 ? -12.023 5.535 10.344 1 85.19 14 MET B C 1
ATOM 720 O O . MET B 1 14 ? -11.961 4.312 10.492 1 85.19 14 MET B O 1
ATOM 724 N N . SER B 1 15 ? -13.047 6.199 9.961 1 89.94 15 SER B N 1
ATOM 725 C CA . SER B 1 15 ? -14.266 5.457 9.633 1 89.94 15 SER B CA 1
ATOM 726 C C . SER B 1 15 ? -14.039 4.539 8.43 1 89.94 15 SER B C 1
ATOM 728 O O . SER B 1 15 ? -14.477 3.387 8.438 1 89.94 15 SER B O 1
ATOM 730 N N . ALA B 1 16 ? -13.461 5.051 7.5 1 86.31 16 ALA B N 1
ATOM 731 C CA . ALA B 1 16 ? -13.18 4.266 6.301 1 86.31 16 ALA B CA 1
ATOM 732 C C . ALA B 1 16 ? -12.234 3.111 6.613 1 86.31 16 ALA B C 1
ATOM 734 O O . ALA B 1 16 ? -12.398 2.008 6.086 1 86.31 16 ALA B O 1
ATOM 735 N N . LYS B 1 17 ? -11.305 3.359 7.371 1 87.81 17 LYS B N 1
ATOM 736 C CA . LYS B 1 17 ? -10.375 2.312 7.793 1 87.81 17 LYS B CA 1
ATOM 737 C C . LYS B 1 17 ? -11.102 1.203 8.547 1 87.81 17 LYS B C 1
ATOM 739 O O . LYS B 1 17 ? -10.867 0.019 8.305 1 87.81 17 LYS B O 1
ATOM 744 N N . ASN B 1 18 ? -11.945 1.621 9.438 1 93.75 18 ASN B N 1
ATOM 745 C CA . ASN B 1 18 ? -12.727 0.636 10.18 1 93.75 18 ASN B CA 1
ATOM 746 C C . ASN B 1 18 ? -13.609 -0.195 9.25 1 93.75 18 ASN B C 1
ATOM 748 O O . ASN B 1 18 ? -13.711 -1.412 9.414 1 93.75 18 ASN B O 1
ATOM 752 N N . LYS B 1 19 ? -14.219 0.439 8.367 1 95.06 19 LYS B N 1
ATOM 753 C CA . LYS B 1 19 ? -15.055 -0.261 7.398 1 95.06 19 LYS B CA 1
ATOM 754 C C . LYS B 1 19 ? -14.227 -1.237 6.562 1 95.06 19 LYS B C 1
ATOM 756 O O . LYS B 1 19 ? -14.656 -2.369 6.324 1 95.06 19 LYS B O 1
ATOM 761 N N . PHE B 1 20 ? -13.062 -0.819 6.168 1 96.12 20 PHE B N 1
ATOM 762 C CA . PHE B 1 20 ? -12.164 -1.688 5.414 1 96.12 20 PHE B CA 1
ATOM 763 C C . PHE B 1 20 ? -11.805 -2.926 6.223 1 96.12 20 PHE B C 1
ATOM 765 O O . PHE B 1 20 ? -11.82 -4.043 5.699 1 96.12 20 PHE B O 1
ATOM 772 N N . GLN B 1 21 ? -11.547 -2.771 7.453 1 96.19 21 GLN B N 1
ATOM 773 C CA . GLN B 1 21 ? -11.18 -3.875 8.336 1 96.19 21 GLN B CA 1
ATOM 774 C C . GLN B 1 21 ? -12.344 -4.848 8.5 1 96.19 21 GLN B C 1
ATOM 776 O O . GLN B 1 21 ? -12.148 -6.066 8.523 1 96.19 21 GLN B O 1
ATOM 781 N N . LYS B 1 22 ? -13.477 -4.289 8.609 1 96.88 22 LYS B N 1
ATOM 782 C CA . LYS B 1 22 ? -14.672 -5.121 8.75 1 96.88 22 LYS B CA 1
ATOM 783 C C . LYS B 1 22 ? -14.938 -5.91 7.469 1 96.88 22 LYS B C 1
ATOM 785 O O . LYS B 1 22 ? -15.359 -7.066 7.527 1 96.88 22 LYS B O 1
ATOM 790 N N . ASN B 1 23 ? -14.68 -5.227 6.363 1 96.38 23 ASN B N 1
ATOM 791 C CA . ASN B 1 23 ? -14.914 -5.859 5.066 1 96.38 23 ASN B CA 1
ATOM 792 C C . ASN B 1 23 ? -13.883 -6.945 4.777 1 96.38 23 ASN B C 1
ATOM 794 O O . ASN B 1 23 ? -14.18 -7.918 4.082 1 96.38 23 ASN B O 1
ATOM 798 N N . HIS B 1 24 ? -12.656 -6.777 5.219 1 97.94 24 HIS B N 1
ATOM 799 C CA . HIS B 1 24 ? -11.547 -7.629 4.805 1 97.94 24 HIS B CA 1
ATOM 800 C C . HIS B 1 24 ? -10.711 -8.07 6.004 1 97.94 24 HIS B C 1
ATOM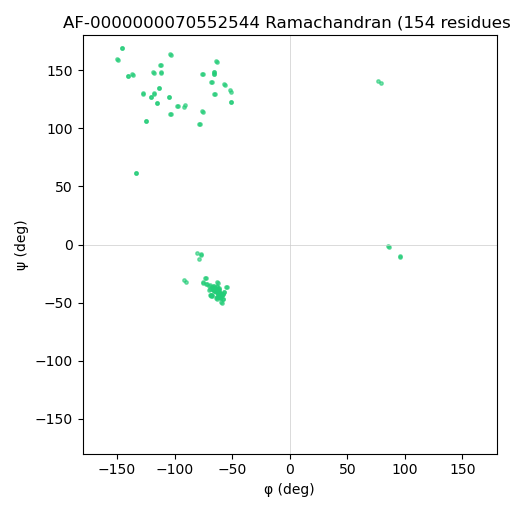 802 O O . HIS B 1 24 ? -9.508 -7.816 6.051 1 97.94 24 HIS B O 1
ATOM 808 N N . PRO B 1 25 ? -11.219 -8.75 6.91 1 96.94 25 PRO B N 1
ATOM 809 C CA . PRO B 1 25 ? -10.484 -9.133 8.125 1 96.94 25 PRO B CA 1
ATOM 810 C C . PRO B 1 25 ? -9.297 -10.039 7.832 1 96.94 25 PRO B C 1
ATOM 812 O O . PRO B 1 25 ? -8.242 -9.914 8.469 1 96.94 25 PRO B O 1
ATOM 815 N N . LYS B 1 26 ? -9.469 -10.914 6.93 1 97.06 26 LYS B N 1
ATOM 816 C CA . LYS B 1 26 ? -8.375 -11.828 6.602 1 97.06 26 LYS B CA 1
ATOM 817 C C . LYS B 1 26 ? -7.207 -11.078 5.973 1 97.06 26 LYS B C 1
ATOM 819 O O . LYS B 1 26 ? -6.047 -11.375 6.258 1 97.06 26 LYS B O 1
ATOM 824 N N . PHE B 1 27 ? -7.539 -10.156 5.16 1 97.44 27 PHE B N 1
ATOM 825 C CA . PHE B 1 27 ? -6.488 -9.391 4.504 1 97.44 27 PHE B CA 1
ATOM 826 C C . PHE B 1 27 ? -5.766 -8.492 5.504 1 97.44 27 PHE B C 1
ATOM 828 O O . PHE B 1 27 ? -4.543 -8.344 5.441 1 97.44 27 PHE B O 1
ATOM 835 N N . VAL B 1 28 ? -6.473 -7.938 6.387 1 95.75 28 VAL B N 1
ATOM 836 C CA . VAL B 1 28 ? -5.871 -7.102 7.426 1 95.75 28 VAL B CA 1
ATOM 837 C C . VAL B 1 28 ? -4.938 -7.945 8.289 1 95.75 28 VAL B C 1
ATOM 839 O O . VAL B 1 28 ? -3.824 -7.523 8.609 1 95.75 28 VAL B O 1
ATOM 842 N N . ALA B 1 29 ? -5.371 -9.094 8.68 1 95.19 29 ALA B N 1
ATOM 843 C CA . ALA B 1 29 ? -4.527 -10.008 9.453 1 95.19 29 ALA B CA 1
ATOM 844 C C . ALA B 1 29 ? -3.248 -10.344 8.695 1 95.19 29 ALA B C 1
ATOM 846 O O . ALA B 1 29 ? -2.168 -10.406 9.289 1 95.19 29 ALA B O 1
ATOM 847 N N . PHE B 1 30 ? -3.445 -10.578 7.391 1 96.19 30 PHE B N 1
ATOM 848 C CA . PHE B 1 30 ? -2.309 -10.852 6.52 1 96.19 30 PHE B CA 1
ATOM 849 C C . PHE B 1 30 ? -1.323 -9.688 6.535 1 96.19 30 PHE B C 1
ATOM 851 O O . PHE B 1 30 ? -0.119 -9.891 6.703 1 96.19 30 PHE B O 1
ATOM 858 N N . LEU B 1 31 ? -1.833 -8.469 6.332 1 93.69 31 LEU B N 1
ATOM 859 C CA . LEU B 1 31 ? -0.963 -7.301 6.348 1 93.69 31 LEU B CA 1
ATOM 860 C C . LEU B 1 31 ? -0.238 -7.18 7.684 1 93.69 31 LEU B C 1
ATOM 862 O O . LEU B 1 31 ? 0.962 -6.895 7.719 1 93.69 31 LEU B O 1
ATOM 866 N N . ASN B 1 32 ? -0.901 -7.379 8.75 1 92.31 32 ASN B N 1
ATOM 867 C CA . ASN B 1 32 ? -0.306 -7.305 10.078 1 92.31 32 ASN B CA 1
ATOM 868 C C . ASN B 1 32 ? 0.816 -8.32 10.25 1 92.31 32 ASN B C 1
ATOM 870 O O . ASN B 1 32 ? 1.854 -8.016 10.836 1 92.31 32 ASN B O 1
ATOM 874 N N . ARG B 1 33 ? 0.612 -9.461 9.82 1 91.81 33 ARG B N 1
ATOM 875 C CA . ARG B 1 33 ? 1.634 -10.5 9.906 1 91.81 33 ARG B CA 1
ATOM 876 C C . ARG B 1 33 ? 2.883 -10.102 9.125 1 91.81 33 ARG B C 1
ATOM 878 O O . ARG B 1 33 ? 4 -10.242 9.625 1 91.81 33 ARG B O 1
ATOM 885 N N . CYS B 1 34 ? 2.689 -9.555 7.938 1 89.56 34 CYS B N 1
ATOM 886 C CA . CYS B 1 34 ? 3.803 -9.148 7.086 1 89.56 34 CYS B CA 1
ATOM 887 C C . CYS B 1 34 ? 4.598 -8.023 7.73 1 89.56 34 CYS B C 1
ATOM 889 O O . CYS B 1 34 ? 5.828 -8 7.66 1 89.56 34 CYS B O 1
ATOM 891 N N . PHE B 1 35 ? 3.805 -7.125 8.375 1 82.19 35 PHE B N 1
ATOM 892 C CA . PHE B 1 35 ? 4.465 -5.934 8.898 1 82.19 35 PHE B CA 1
ATOM 893 C C . PHE B 1 35 ? 4.957 -6.164 10.328 1 82.19 35 PHE B C 1
ATOM 895 O O . PHE B 1 35 ? 5.914 -5.531 10.766 1 82.19 35 PHE B O 1
ATOM 902 N N . ALA B 1 36 ? 4.246 -7.004 11.148 1 80.19 36 ALA B N 1
ATOM 903 C CA . ALA B 1 36 ? 4.645 -7.293 12.523 1 80.19 36 ALA B CA 1
ATOM 904 C C . ALA B 1 36 ? 6.055 -7.879 12.578 1 80.19 36 ALA B C 1
ATOM 906 O O . ALA B 1 36 ? 6.863 -7.5 13.43 1 80.19 36 ALA B O 1
ATOM 907 N N . GLY B 1 37 ? 6.324 -8.836 11.734 1 75.19 37 GLY B N 1
ATOM 908 C C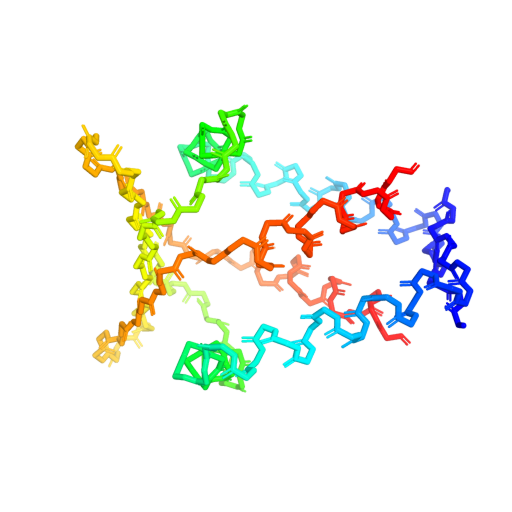A . GLY B 1 37 ? 7.66 -9.414 11.695 1 75.19 37 GLY B CA 1
ATOM 909 C C . GLY B 1 37 ? 8.664 -8.555 10.953 1 75.19 37 GLY B C 1
ATOM 910 O O . GLY B 1 37 ? 9.875 -8.75 11.07 1 75.19 37 GLY B O 1
ATOM 911 N N . GLY B 1 38 ? 8.109 -7.559 10.234 1 77.94 38 GLY B N 1
ATOM 912 C CA . GLY B 1 38 ? 8.922 -6.676 9.414 1 77.94 38 GLY B CA 1
ATOM 913 C C . GLY B 1 38 ? 9.312 -7.297 8.086 1 77.94 38 GLY B C 1
ATOM 914 O O . GLY B 1 38 ? 9.508 -8.508 7.992 1 77.94 38 GLY B O 1
ATOM 915 N N . LEU B 1 39 ? 9.266 -6.523 7.035 1 87.69 39 LEU B N 1
ATOM 916 C CA . LEU B 1 39 ? 9.859 -6.918 5.762 1 87.69 39 LEU B CA 1
ATOM 917 C C . LEU B 1 39 ? 11.375 -6.992 5.863 1 87.69 39 LEU B C 1
ATOM 919 O O . LEU B 1 39 ? 11.992 -6.246 6.633 1 87.69 39 LEU B O 1
ATOM 923 N N . LYS B 1 40 ? 11.961 -8.023 5.23 1 93.75 40 LYS B N 1
ATOM 924 C CA . LYS B 1 40 ? 13.414 -8.195 5.227 1 93.75 40 LYS B CA 1
ATOM 925 C C . LYS B 1 40 ? 13.984 -7.973 3.834 1 93.75 40 LYS B C 1
ATOM 927 O O . LYS B 1 40 ? 13.297 -8.172 2.832 1 93.75 40 LYS B O 1
ATOM 932 N N . GLU B 1 41 ? 15.156 -7.492 3.949 1 96.06 41 GLU B N 1
ATOM 933 C CA . GLU B 1 41 ? 15.852 -7.473 2.664 1 96.06 41 GLU B CA 1
ATOM 934 C C . GLU B 1 41 ? 15.797 -8.836 1.989 1 96.06 41 GLU B C 1
ATOM 936 O O . GLU B 1 41 ? 16.031 -9.867 2.635 1 96.06 41 GLU B O 1
ATOM 941 N N . GLY B 1 42 ? 15.445 -8.898 0.773 1 97.5 42 GLY B N 1
ATOM 942 C CA . GLY B 1 42 ? 15.336 -10.148 0.028 1 97.5 42 GLY B CA 1
ATOM 943 C C . GLY B 1 42 ? 13.93 -10.703 -0.008 1 97.5 42 GLY B C 1
ATOM 944 O O . GLY B 1 42 ? 13.656 -11.656 -0.739 1 97.5 42 GLY B O 1
ATOM 945 N N . THR B 1 43 ? 13.039 -10.18 0.746 1 97.31 43 THR B N 1
ATOM 946 C CA . THR B 1 43 ? 11.625 -10.555 0.652 1 97.31 43 THR B CA 1
ATOM 947 C C . THR B 1 43 ? 11.102 -10.344 -0.764 1 97.31 43 THR B C 1
ATOM 949 O O . THR B 1 43 ? 11.406 -9.328 -1.396 1 97.31 43 THR B O 1
ATOM 952 N N . ILE B 1 44 ? 10.32 -11.32 -1.22 1 98.06 44 ILE B N 1
ATOM 953 C CA . ILE B 1 44 ? 9.664 -11.195 -2.518 1 98.06 44 ILE B CA 1
ATOM 954 C C . ILE B 1 44 ? 8.18 -10.891 -2.318 1 98.06 44 ILE B C 1
ATOM 956 O O . ILE B 1 44 ? 7.496 -11.594 -1.571 1 98.06 44 ILE B O 1
ATOM 960 N N . ILE B 1 45 ? 7.754 -9.797 -3 1 97.62 45 ILE B N 1
ATOM 961 C CA . ILE B 1 45 ? 6.34 -9.445 -3.006 1 97.62 45 ILE B CA 1
ATOM 962 C C . ILE B 1 45 ? 5.785 -9.562 -4.426 1 97.62 45 ILE B C 1
ATOM 964 O O . ILE B 1 45 ? 6.316 -8.945 -5.355 1 97.62 45 ILE B O 1
ATOM 968 N N . GLU B 1 46 ? 4.836 -10.336 -4.566 1 98.31 46 GLU B N 1
ATOM 969 C CA . GLU B 1 46 ? 4.121 -10.469 -5.832 1 98.31 46 GLU B CA 1
ATOM 970 C C . GLU B 1 46 ? 2.684 -9.969 -5.707 1 98.31 46 GLU B C 1
ATOM 972 O O . GLU B 1 46 ? 1.987 -10.305 -4.742 1 98.31 46 GLU B O 1
ATOM 977 N N . ILE B 1 47 ? 2.232 -9.188 -6.68 1 98.12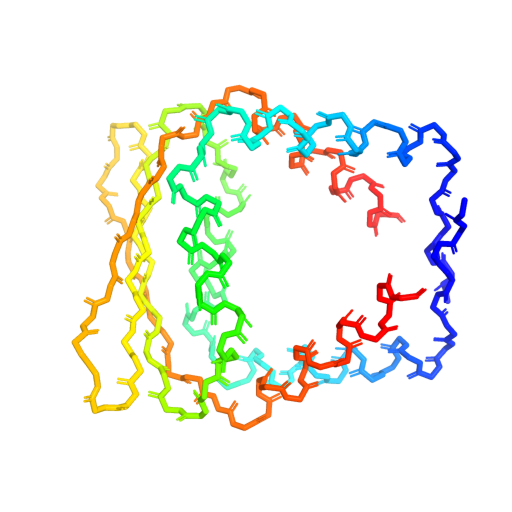 47 ILE B N 1
ATOM 978 C CA . ILE B 1 47 ? 0.869 -8.672 -6.684 1 98.12 47 ILE B CA 1
ATOM 979 C C . ILE B 1 47 ? 0.198 -9 -8.016 1 98.12 47 ILE B C 1
ATOM 981 O O . ILE B 1 47 ? 0.778 -8.773 -9.086 1 98.12 47 ILE B O 1
ATOM 985 N N . THR B 1 48 ? -0.907 -9.531 -7.973 1 98.19 48 THR B N 1
ATOM 986 C CA . THR B 1 48 ? -1.746 -9.773 -9.141 1 98.19 48 THR B CA 1
ATOM 987 C C . THR B 1 48 ? -3.057 -9 -9.039 1 98.19 48 THR B C 1
ATOM 989 O O . THR B 1 48 ? -3.732 -9.047 -8.008 1 98.19 48 THR B O 1
ATOM 992 N N . VAL B 1 49 ? -3.41 -8.289 -10.047 1 97.44 49 VAL B N 1
ATOM 993 C CA . VAL B 1 49 ? -4.637 -7.5 -10.102 1 97.44 49 VAL B CA 1
ATOM 994 C C . VAL B 1 49 ? -5.504 -7.977 -11.266 1 97.44 49 VAL B C 1
ATOM 996 O O . VAL B 1 49 ? -5.027 -8.086 -12.398 1 97.44 49 VAL B O 1
ATOM 999 N N . THR B 1 50 ? -6.652 -8.258 -10.961 1 97.25 50 THR B N 1
ATOM 1000 C CA . THR B 1 50 ? -7.605 -8.68 -11.977 1 97.25 50 THR B CA 1
ATOM 1001 C C . THR B 1 50 ? -8.852 -7.793 -11.953 1 97.25 50 THR B C 1
ATOM 1003 O O . THR B 1 50 ? -9.703 -7.938 -11.07 1 97.25 50 THR B O 1
ATOM 1006 N N . ASN B 1 51 ? -8.961 -6.941 -12.93 1 95.25 51 ASN B N 1
ATOM 1007 C CA . ASN B 1 51 ? -10.195 -6.176 -13.094 1 95.25 51 ASN B CA 1
ATOM 1008 C C . ASN B 1 51 ? -11.312 -7.031 -13.68 1 95.25 51 ASN B C 1
ATOM 1010 O O . ASN B 1 51 ? -11.055 -7.949 -14.461 1 95.25 51 ASN B O 1
ATOM 1014 N N . PRO B 1 52 ? -12.523 -6.688 -13.234 1 95.38 52 PRO B N 1
ATOM 1015 C CA . PRO B 1 52 ? -13.625 -7.457 -13.82 1 95.38 52 PRO B CA 1
ATOM 1016 C C . PRO B 1 52 ? -13.57 -7.496 -15.344 1 95.38 52 PRO B C 1
ATOM 1018 O O . PRO B 1 52 ? -13.477 -6.449 -15.992 1 95.38 52 PRO B O 1
ATOM 1021 N N . GLY B 1 53 ? -13.516 -8.703 -15.914 1 95 53 GLY B N 1
ATOM 1022 C CA . GLY B 1 53 ? -13.57 -8.883 -17.359 1 95 53 GLY B CA 1
ATOM 1023 C C . GLY B 1 53 ? -12.219 -8.766 -18.031 1 95 53 GLY B C 1
ATOM 1024 O O . GLY B 1 53 ? -12.125 -8.797 -19.25 1 95 53 GLY B O 1
ATOM 1025 N N . GLU B 1 54 ? -11.195 -8.492 -17.359 1 95.38 54 GLU B N 1
ATOM 1026 C CA . GLU B 1 54 ? -9.859 -8.328 -17.922 1 95.38 54 GLU B CA 1
ATOM 1027 C C . GLU B 1 54 ? -8.93 -9.461 -17.484 1 95.38 54 GLU B C 1
ATOM 1029 O O . GLU B 1 54 ? -9.227 -10.18 -16.531 1 95.38 54 GLU B O 1
ATOM 1034 N N . ALA B 1 55 ? -7.957 -9.703 -18.266 1 96.5 55 ALA B N 1
ATOM 1035 C CA . ALA B 1 55 ? -6.922 -10.656 -17.875 1 96.5 55 ALA B CA 1
ATOM 1036 C C . ALA B 1 55 ? -6.129 -10.141 -16.672 1 96.5 55 ALA B C 1
ATOM 1038 O O . ALA B 1 55 ? -5.949 -8.93 -16.516 1 96.5 55 ALA B O 1
ATOM 1039 N N . PRO B 1 56 ? -5.645 -10.977 -15.836 1 97.12 56 PRO B N 1
ATOM 1040 C CA . PRO B 1 56 ? -4.809 -10.531 -14.711 1 97.12 56 PRO B CA 1
ATOM 1041 C C . PRO B 1 56 ? -3.486 -9.922 -15.172 1 97.12 56 PRO B C 1
ATOM 1043 O O . PRO B 1 56 ? -2.932 -10.336 -16.188 1 97.12 56 PRO B O 1
ATOM 1046 N N . ILE B 1 57 ? -3.078 -9.016 -14.453 1 95.81 57 ILE B N 1
ATOM 1047 C CA . ILE B 1 57 ? -1.718 -8.5 -14.586 1 95.81 57 ILE B CA 1
ATOM 1048 C C . ILE B 1 57 ? -0.95 -8.734 -13.281 1 95.81 57 ILE B C 1
ATOM 1050 O O . ILE B 1 57 ? -1.521 -8.648 -12.195 1 95.81 57 ILE B O 1
ATOM 1054 N N . THR B 1 58 ? 0.365 -8.969 -13.398 1 97.69 58 THR B N 1
ATOM 1055 C CA . THR B 1 58 ? 1.179 -9.336 -12.242 1 97.69 58 THR B CA 1
ATOM 1056 C C . THR B 1 58 ? 2.537 -8.648 -12.297 1 97.69 58 THR B C 1
ATOM 1058 O O . THR B 1 58 ? 3.082 -8.422 -13.383 1 97.69 58 THR B O 1
ATOM 1061 N N . SER B 1 59 ? 3.035 -8.297 -11.211 1 98 59 SER B N 1
ATOM 1062 C CA . SER B 1 59 ? 4.406 -7.824 -11.047 1 98 59 SER B CA 1
ATOM 1063 C C . SER B 1 59 ? 4.984 -8.266 -9.703 1 98 59 SER B C 1
ATOM 1065 O O . SER B 1 59 ? 4.266 -8.797 -8.859 1 98 59 SER B O 1
ATO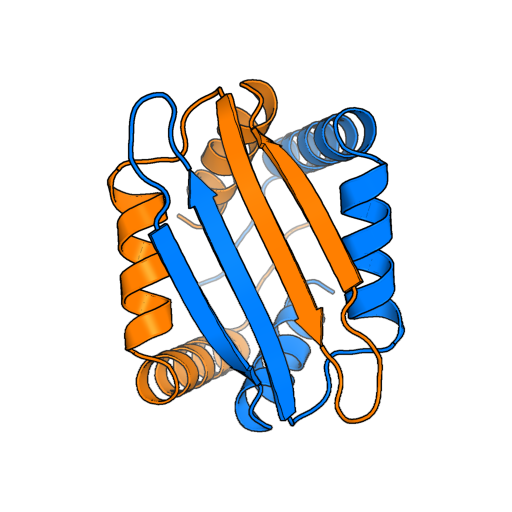M 1067 N N . ASN B 1 60 ? 6.254 -8.094 -9.555 1 97.88 60 ASN B N 1
ATOM 1068 C CA . ASN B 1 60 ? 6.898 -8.461 -8.305 1 97.88 60 ASN B CA 1
ATOM 1069 C C . ASN B 1 60 ? 8.102 -7.566 -8.008 1 97.88 60 ASN B C 1
ATOM 1071 O O . ASN B 1 60 ? 8.594 -6.875 -8.898 1 97.88 60 ASN B O 1
ATOM 1075 N N . ILE B 1 61 ? 8.43 -7.555 -6.797 1 97.44 61 ILE B N 1
ATOM 1076 C CA . ILE B 1 61 ? 9.648 -6.871 -6.383 1 97.44 61 ILE B CA 1
ATOM 1077 C C . ILE B 1 61 ? 10.414 -7.738 -5.387 1 97.44 61 ILE B C 1
ATOM 1079 O O . ILE B 1 61 ? 9.82 -8.547 -4.672 1 97.44 61 ILE B O 1
ATOM 1083 N N . LYS B 1 62 ? 11.688 -7.629 -5.477 1 98 62 LYS B N 1
ATOM 1084 C CA . LYS B 1 62 ? 12.555 -8.07 -4.387 1 98 62 LYS B CA 1
ATOM 1085 C C . LYS B 1 62 ? 12.945 -6.898 -3.49 1 98 62 LYS B C 1
ATOM 1087 O O . LYS B 1 62 ? 13.57 -5.938 -3.951 1 98 62 LYS B O 1
ATOM 1092 N N . VAL B 1 63 ? 12.617 -6.895 -2.248 1 96.94 63 VAL B N 1
ATOM 1093 C CA . VAL B 1 63 ? 12.82 -5.797 -1.307 1 96.94 63 VAL B CA 1
ATOM 1094 C C . VAL B 1 63 ? 14.312 -5.555 -1.1 1 96.94 63 VAL B C 1
ATOM 1096 O O . VAL B 1 63 ? 15.07 -6.496 -0.841 1 96.94 63 VAL B O 1
ATOM 1099 N N . GLN B 1 64 ? 14.688 -4.328 -1.242 1 97.25 64 GLN B N 1
ATOM 1100 C CA . GLN B 1 64 ? 16.062 -3.91 -0.993 1 97.25 64 GLN B CA 1
ATOM 1101 C C . GLN B 1 64 ? 16.188 -3.188 0.346 1 97.25 64 GLN B C 1
ATOM 1103 O O . GLN B 1 64 ? 15.188 -2.75 0.915 1 97.25 64 GLN B O 1
ATOM 1108 N N . GLN B 1 65 ? 17.406 -3.08 0.824 1 95.19 65 GLN B N 1
ATOM 1109 C CA . GLN B 1 65 ? 17.641 -2.395 2.09 1 95.19 65 GLN B CA 1
ATOM 1110 C C . GLN B 1 65 ? 17.109 -0.964 2.049 1 95.19 65 GLN B C 1
ATOM 1112 O O . GLN B 1 65 ? 16.562 -0.472 3.037 1 95.19 65 GLN B O 1
ATOM 1117 N N . SER B 1 66 ? 17.328 -0.358 0.949 1 94.75 66 SER B N 1
ATOM 1118 C CA . SER B 1 66 ? 16.859 1.019 0.806 1 94.75 66 SER B CA 1
ATOM 1119 C C . SER B 1 66 ? 15.344 1.104 0.908 1 94.75 66 SER B C 1
ATOM 1121 O O . SER B 1 66 ? 14.805 2.121 1.347 1 94.75 66 SER B O 1
ATOM 1123 N N . ASP B 1 67 ? 14.641 0.1 0.458 1 94.06 67 ASP B N 1
ATOM 1124 C CA . ASP B 1 67 ? 13.18 0.078 0.583 1 94.06 67 ASP B CA 1
ATOM 1125 C C . ASP B 1 67 ? 12.758 0.027 2.049 1 94.06 67 ASP B C 1
ATOM 1127 O O . ASP B 1 67 ? 11.773 0.656 2.438 1 94.06 67 ASP B O 1
ATOM 1131 N N . LEU B 1 68 ? 13.477 -0.742 2.826 1 92.56 68 LEU B N 1
ATOM 1132 C CA . LEU B 1 68 ? 13.188 -0.852 4.25 1 92.56 68 LEU B CA 1
ATOM 1133 C C . LEU B 1 68 ? 13.398 0.484 4.953 1 92.56 68 LEU B C 1
ATOM 1135 O O . LEU B 1 68 ? 12.641 0.841 5.859 1 92.56 68 LEU B O 1
ATOM 1139 N N . GLU B 1 69 ? 14.406 1.189 4.555 1 88 69 GLU B N 1
ATOM 1140 C CA . GLU B 1 69 ? 14.664 2.518 5.102 1 88 69 GLU B CA 1
ATOM 1141 C C . GLU B 1 69 ? 13.523 3.477 4.793 1 88 69 GLU B C 1
ATOM 1143 O O . GLU B 1 69 ? 13.125 4.273 5.648 1 88 69 GLU B O 1
ATOM 1148 N N . LEU B 1 70 ? 13.023 3.387 3.59 1 87.62 70 LEU B N 1
ATOM 1149 C CA . LEU B 1 70 ? 11.867 4.188 3.201 1 87.62 70 LEU B CA 1
ATOM 1150 C C . LEU B 1 70 ? 10.664 3.871 4.078 1 87.62 70 LEU B C 1
ATOM 1152 O O . LEU B 1 70 ? 10 4.781 4.582 1 87.62 70 LEU B O 1
ATOM 1156 N N . LEU B 1 71 ? 10.461 2.596 4.254 1 86.25 71 LEU B N 1
ATOM 1157 C CA . LEU B 1 71 ? 9.328 2.174 5.07 1 86.25 71 LEU B CA 1
ATOM 1158 C C . LEU B 1 71 ? 9.469 2.688 6.5 1 86.25 71 LEU B C 1
ATOM 1160 O O . LEU B 1 71 ? 8.484 3.111 7.109 1 86.25 71 LEU B O 1
ATOM 1164 N N . GLU B 1 72 ? 10.656 2.652 7.055 1 84.25 72 GLU B N 1
ATOM 1165 C CA . GLU B 1 72 ? 10.914 3.145 8.406 1 84.25 72 GLU B CA 1
ATOM 1166 C C . GLU B 1 72 ? 10.656 4.645 8.5 1 84.25 72 GLU B C 1
ATOM 1168 O O . GLU B 1 72 ? 10.102 5.125 9.492 1 84.25 72 GLU B O 1
ATOM 1173 N N . GLU B 1 73 ? 10.969 5.387 7.469 1 80 73 GLU B N 1
ATOM 1174 C CA . GLU B 1 73 ? 10.727 6.824 7.438 1 80 73 GLU B CA 1
ATOM 1175 C C . GLU B 1 73 ? 9.234 7.133 7.418 1 80 73 GLU B C 1
ATOM 1177 O O . GLU B 1 73 ? 8.773 8.031 8.125 1 80 73 GLU B O 1
ATOM 1182 N N . LEU B 1 74 ? 8.523 6.359 6.578 1 78.19 74 LEU B N 1
ATOM 1183 C CA . LEU B 1 74 ? 7.078 6.535 6.473 1 78.19 74 LEU B CA 1
ATOM 1184 C C . LEU B 1 74 ? 6.398 6.262 7.812 1 78.19 74 LEU B C 1
ATOM 1186 O O . LEU B 1 74 ? 5.477 6.98 8.203 1 78.19 74 LEU B O 1
ATOM 1190 N N . LYS B 1 75 ? 6.902 5.289 8.477 1 77.94 75 LYS B N 1
ATOM 1191 C CA . LYS B 1 75 ? 6.359 4.945 9.789 1 77.94 75 LYS B CA 1
ATOM 1192 C C . LYS B 1 75 ? 6.598 6.066 10.797 1 77.94 75 LYS B C 1
ATOM 1194 O O . LYS B 1 75 ? 5.723 6.371 11.609 1 77.94 75 LYS B O 1
ATOM 1199 N N . GLU B 1 76 ? 7.699 6.688 10.656 1 73.5 76 GLU B N 1
ATOM 1200 C CA . GLU B 1 76 ? 8.07 7.746 11.594 1 73.5 76 GLU B CA 1
ATOM 1201 C C . GLU B 1 76 ? 7.246 9.008 11.352 1 73.5 76 GLU B C 1
ATOM 1203 O O . GLU B 1 76 ? 6.918 9.727 12.297 1 73.5 76 GLU B O 1
ATOM 1208 N N . MET B 1 77 ? 6.828 9.203 10.133 1 70.19 77 MET B N 1
ATOM 1209 C CA . MET B 1 77 ? 6.027 10.375 9.781 1 70.19 77 MET B CA 1
ATOM 1210 C C . MET B 1 77 ? 4.598 10.227 10.281 1 70.19 77 MET B C 1
ATOM 1212 O O . MET B 1 77 ? 3.912 11.227 10.523 1 70.19 77 MET B O 1
ATOM 1216 N N . GLY B 1 78 ? 4.203 9.008 10.266 1 63.12 78 GLY B N 1
ATOM 1217 C CA . GLY B 1 78 ? 2.844 8.773 10.727 1 63.12 78 GLY B CA 1
ATOM 1218 C C . GLY B 1 78 ? 2.711 8.812 12.234 1 63.12 78 GLY B C 1
ATOM 1219 O O . GLY B 1 78 ? 1.599 8.789 12.766 1 63.12 78 GLY B O 1
ATOM 1220 N N . ARG B 1 79 ? 3.781 8.859 12.93 1 60 79 ARG B N 1
ATOM 1221 C CA . ARG B 1 79 ? 3.75 8.992 14.383 1 60 79 ARG B CA 1
ATOM 1222 C C . ARG B 1 79 ? 3.625 10.461 14.797 1 60 79 ARG B C 1
ATOM 1224 O O . ARG B 1 79 ? 2.895 10.789 15.734 1 60 79 ARG B O 1
#

Sequence (158 aa):
MEIIMNPASIMKLMSAKNKFQKNHPKFVAFLNRCFAGGLKEGTIIEITVTNPGEAPITSNIKVQQSDLELLEELKEMGRMEIIMNPASIMKLMSAKNKFQKNHPKFVAFLNRCFAGGLKEGTIIEITVTNPGEAPITSNIKVQQSDLELLEELKEMGR